Protein AF-A0A2G9MKF1-F1 (afdb_monomer_lite)

Radius of gyration: 10.65 Å; chains: 1; bounding box: 25×16×27 Å

pLDDT: mean 88.72, std 5.48, range [60.19, 93.0]

Foldseek 3Di:
DLVVLLVVLVVQQVVQCVVVNQKHFLVSSCVSSVVVVHHPVSSVVSVVVCVVVQQWDDPDVRIIGGD

Sequence (67 aa):
SQRSRIVQVREIITELEASLGKTIPLDDILRSASEKGIEESEVEEIIERLKRSGDIFEPKRNFISKL

Structure (mmCIF, N/CA/C/O backbone):
data_AF-A0A2G9MKF1-F1
#
_entry.id   AF-A0A2G9MKF1-F1
#
loop_
_atom_site.group_PDB
_atom_site.id
_atom_site.type_symbol
_atom_site.label_atom_id
_atom_site.label_alt_id
_atom_site.label_comp_id
_atom_site.label_asym_id
_atom_site.label_entity_id
_atom_site.label_seq_id
_atom_site.pdbx_PDB_ins_code
_atom_site.Cartn_x
_atom_site.Cartn_y
_atom_site.Cartn_z
_atom_site.occupancy
_atom_site.B_iso_or_equiv
_atom_site.auth_seq_id
_atom_site.auth_comp_id
_atom_site.auth_asym_id
_atom_site.auth_atom_id
_atom_site.pdbx_PDB_model_num
ATOM 1 N N . SER A 1 1 ? -11.030 -3.203 13.697 1.00 60.19 1 SER A N 1
ATOM 2 C CA . SER A 1 1 ? -9.815 -3.157 14.545 1.00 60.19 1 SER A CA 1
ATOM 3 C C . SER A 1 1 ? -8.561 -3.190 13.683 1.00 60.19 1 SER A C 1
ATOM 5 O O . SER A 1 1 ? -8.560 -3.938 12.716 1.00 60.19 1 SER A O 1
ATOM 7 N N . GLN A 1 2 ? -7.529 -2.395 14.006 1.00 66.31 2 GLN A N 1
ATOM 8 C CA . GLN A 1 2 ? -6.363 -2.039 13.159 1.00 66.31 2 GLN A CA 1
ATOM 9 C C . GLN A 1 2 ? -5.768 -3.149 12.266 1.00 66.31 2 GLN A C 1
ATOM 11 O O . GLN A 1 2 ? -5.426 -2.878 11.120 1.00 66.31 2 GLN A O 1
ATOM 16 N N . ARG A 1 3 ? -5.696 -4.409 12.726 1.00 73.06 3 ARG A N 1
ATOM 17 C CA . ARG A 1 3 ? -5.261 -5.548 11.885 1.00 73.06 3 ARG A CA 1
ATOM 18 C C . ARG A 1 3 ? -6.057 -5.684 10.585 1.00 73.06 3 ARG A C 1
ATOM 20 O O . ARG A 1 3 ? -5.476 -5.999 9.557 1.00 73.06 3 ARG A O 1
ATOM 27 N N . SER A 1 4 ? -7.360 -5.419 10.624 1.00 82.88 4 SER A N 1
ATOM 28 C CA . SER A 1 4 ? -8.222 -5.475 9.442 1.00 82.88 4 SER A CA 1
ATOM 29 C C . SER A 1 4 ? -7.859 -4.411 8.406 1.00 82.88 4 SER A C 1
ATOM 31 O O . SER A 1 4 ? -7.960 -4.682 7.219 1.00 82.88 4 SER A O 1
ATOM 33 N N . ARG A 1 5 ? -7.408 -3.225 8.837 1.00 84.25 5 ARG A N 1
ATOM 34 C CA . ARG A 1 5 ? -7.010 -2.139 7.926 1.00 84.25 5 ARG A CA 1
ATOM 35 C C . ARG A 1 5 ? -5.693 -2.461 7.227 1.00 84.25 5 ARG A C 1
ATOM 37 O O . ARG A 1 5 ? -5.575 -2.258 6.029 1.00 84.25 5 ARG A O 1
ATOM 44 N N . ILE A 1 6 ? -4.738 -3.056 7.948 1.00 86.44 6 ILE A N 1
ATOM 45 C CA . ILE A 1 6 ? -3.468 -3.524 7.362 1.00 86.44 6 ILE A CA 1
ATOM 46 C C . ILE A 1 6 ? -3.725 -4.548 6.252 1.00 86.44 6 ILE A C 1
ATOM 48 O O . ILE A 1 6 ? -3.101 -4.479 5.197 1.00 86.44 6 ILE A O 1
ATOM 52 N N . VAL A 1 7 ? -4.646 -5.491 6.480 1.00 89.06 7 VAL A N 1
ATOM 53 C CA . VAL A 1 7 ? -5.031 -6.471 5.454 1.00 89.06 7 VAL A CA 1
ATOM 54 C C . 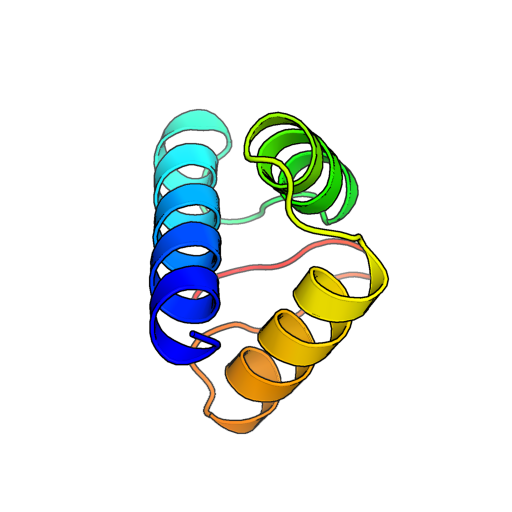VAL A 1 7 ? -5.632 -5.764 4.238 1.00 89.06 7 VAL A C 1
ATOM 56 O O . VAL A 1 7 ? -5.161 -6.000 3.133 1.00 89.06 7 VAL A O 1
ATOM 59 N N . GLN A 1 8 ? -6.563 -4.829 4.443 1.00 90.50 8 GLN A N 1
ATOM 60 C CA . GLN A 1 8 ? -7.186 -4.076 3.348 1.00 90.50 8 GLN A CA 1
ATOM 61 C C . GLN A 1 8 ? -6.177 -3.255 2.531 1.00 90.50 8 GLN A C 1
ATOM 63 O O . GLN A 1 8 ? -6.240 -3.265 1.307 1.00 90.50 8 GLN A O 1
ATOM 68 N N . VAL A 1 9 ? -5.217 -2.578 3.173 1.00 89.94 9 VAL A N 1
ATOM 69 C CA . VAL A 1 9 ? -4.170 -1.818 2.463 1.00 89.94 9 VAL A CA 1
ATOM 70 C C . VAL A 1 9 ? -3.254 -2.750 1.667 1.00 89.94 9 VAL A C 1
ATOM 72 O O . VAL A 1 9 ? -2.900 -2.439 0.534 1.00 89.94 9 VAL A O 1
ATOM 75 N N . ARG A 1 10 ? -2.906 -3.930 2.199 1.00 89.38 10 ARG A N 1
ATOM 76 C CA . ARG A 1 10 ? -2.137 -4.937 1.443 1.00 89.38 10 ARG A CA 1
ATOM 77 C C . ARG A 1 10 ? -2.907 -5.477 0.239 1.00 89.38 10 ARG A C 1
ATOM 79 O O . ARG A 1 10 ? -2.298 -5.707 -0.806 1.00 89.38 10 ARG A O 1
ATOM 86 N N . GLU A 1 11 ? -4.214 -5.684 0.381 1.00 91.50 11 GLU A N 1
ATOM 87 C CA . GLU A 1 11 ? -5.091 -6.073 -0.727 1.00 91.50 11 GLU A CA 1
ATOM 88 C C . GLU A 1 11 ? -5.121 -4.983 -1.797 1.00 91.50 11 GLU A C 1
ATOM 90 O O . GLU A 1 11 ? -4.845 -5.289 -2.949 1.00 91.50 11 GLU A O 1
ATOM 95 N N . ILE A 1 12 ? -5.320 -3.716 -1.411 1.00 92.25 12 ILE A N 1
ATOM 96 C CA . ILE A 1 12 ? -5.265 -2.562 -2.324 1.00 92.25 12 ILE A CA 1
ATOM 97 C C . ILE A 1 12 ? -3.938 -2.530 -3.088 1.00 92.25 12 ILE A C 1
ATOM 99 O O . ILE A 1 12 ? -3.934 -2.420 -4.308 1.00 92.25 12 ILE A O 1
ATOM 103 N N . ILE A 1 13 ? -2.805 -2.669 -2.392 1.00 90.19 13 ILE A N 1
ATOM 104 C CA . ILE A 1 13 ? -1.482 -2.688 -3.033 1.00 90.19 13 ILE A CA 1
ATOM 105 C C . ILE A 1 13 ? -1.384 -3.847 -4.032 1.00 90.19 13 ILE A C 1
ATOM 107 O O . ILE A 1 13 ? -0.855 -3.664 -5.118 1.00 90.19 13 ILE A O 1
ATOM 111 N N . THR A 1 14 ? -1.917 -5.025 -3.704 1.00 91.06 14 THR A N 1
ATOM 112 C CA . THR A 1 14 ? -1.879 -6.199 -4.594 1.00 91.06 14 THR A CA 1
ATOM 113 C C . THR A 1 14 ? -2.807 -6.033 -5.808 1.00 91.06 14 THR A C 1
ATOM 115 O O . THR A 1 14 ? -2.443 -6.407 -6.920 1.00 91.06 14 THR A O 1
ATOM 118 N N . GLU A 1 15 ? -3.992 -5.450 -5.617 1.00 91.88 15 GLU A N 1
ATOM 119 C CA . GLU A 1 15 ? -4.943 -5.119 -6.688 1.00 91.88 15 GLU A CA 1
ATOM 120 C C . GLU A 1 15 ? -4.341 -4.085 -7.653 1.00 91.88 15 GLU A C 1
ATOM 122 O O . GLU A 1 15 ? -4.367 -4.268 -8.873 1.00 91.88 15 GLU A O 1
ATOM 127 N N . LEU A 1 16 ? -3.733 -3.028 -7.109 1.00 91.44 16 LEU A N 1
ATOM 128 C CA . LEU A 1 16 ? -3.051 -1.998 -7.888 1.00 91.44 16 LEU A CA 1
ATOM 129 C C . LEU A 1 16 ? -1.794 -2.540 -8.572 1.00 91.44 16 LEU A C 1
ATOM 131 O O . LEU A 1 16 ? -1.540 -2.179 -9.716 1.00 91.44 16 LEU A O 1
ATOM 135 N N . GLU A 1 17 ? -1.050 -3.448 -7.935 1.00 89.94 17 GLU A N 1
ATOM 136 C CA . GLU A 1 17 ? 0.099 -4.131 -8.545 1.00 89.94 17 GLU A CA 1
ATOM 137 C C . GLU A 1 17 ? -0.317 -4.916 -9.795 1.00 89.94 17 GLU A C 1
ATOM 139 O O . GLU A 1 17 ? 0.362 -4.876 -10.820 1.00 89.94 17 GLU A O 1
ATOM 144 N N . ALA A 1 18 ? -1.457 -5.608 -9.735 1.00 89.50 18 ALA A N 1
ATOM 145 C CA . ALA A 1 18 ? -1.980 -6.368 -10.865 1.00 89.50 18 ALA A CA 1
ATOM 146 C C . ALA A 1 18 ? -2.447 -5.470 -12.026 1.00 89.50 18 ALA A C 1
ATOM 148 O O . ALA A 1 18 ? -2.375 -5.884 -13.183 1.00 89.50 18 ALA A O 1
ATOM 149 N N . SER A 1 19 ? -2.915 -4.254 -11.726 1.00 88.69 19 SER A N 1
ATOM 150 C CA . SER A 1 19 ? -3.463 -3.314 -12.713 1.00 88.69 19 SER A CA 1
ATOM 151 C C . SER A 1 19 ? -2.402 -2.384 -13.322 1.00 88.69 19 SER A C 1
ATOM 153 O O . SER A 1 19 ? -2.353 -2.194 -14.536 1.00 88.69 19 SER A O 1
ATOM 155 N N . LEU A 1 20 ? -1.527 -1.819 -12.485 1.00 87.12 20 LEU A N 1
ATOM 156 C CA . LEU A 1 20 ? -0.521 -0.812 -12.849 1.00 87.12 20 LEU A CA 1
ATOM 157 C C . LEU A 1 20 ? 0.881 -1.413 -13.033 1.00 87.12 20 LEU A C 1
ATOM 159 O O . LEU A 1 20 ? 1.739 -0.813 -13.682 1.00 87.12 20 LEU A O 1
ATOM 163 N N . GLY A 1 21 ? 1.120 -2.605 -12.483 1.00 86.19 21 GLY A N 1
ATOM 164 C CA . GLY A 1 21 ? 2.419 -3.265 -12.448 1.00 86.19 21 GLY A CA 1
ATOM 165 C C . GLY A 1 21 ? 3.160 -3.046 -11.127 1.00 86.19 21 GLY A C 1
ATOM 166 O O . GLY A 1 21 ? 2.608 -2.586 -10.133 1.00 86.19 21 GLY A O 1
ATOM 167 N N . LYS A 1 22 ? 4.459 -3.364 -11.115 1.00 84.88 22 LYS A N 1
ATOM 168 C CA . LYS A 1 22 ? 5.279 -3.371 -9.887 1.00 84.88 22 LYS A CA 1
ATOM 169 C C . LYS A 1 22 ? 5.394 -2.016 -9.186 1.00 84.88 22 LYS A C 1
ATOM 171 O O . LYS A 1 22 ? 5.769 -1.969 -8.022 1.00 84.88 22 LYS A O 1
ATOM 176 N N . THR A 1 23 ? 5.141 -0.916 -9.888 1.00 88.69 23 THR A N 1
ATOM 177 C CA . THR A 1 23 ? 5.304 0.440 -9.361 1.00 88.69 23 THR A CA 1
ATOM 178 C C . THR A 1 23 ? 3.951 1.122 -9.290 1.00 88.69 23 THR A C 1
ATOM 180 O O . THR A 1 23 ? 3.345 1.424 -10.314 1.00 88.69 23 THR A O 1
ATOM 183 N N . ILE A 1 24 ? 3.501 1.375 -8.068 1.00 92.31 24 ILE A N 1
ATOM 184 C CA . ILE A 1 24 ? 2.169 1.875 -7.757 1.00 92.31 24 ILE A CA 1
ATOM 185 C C . ILE A 1 24 ? 2.296 3.315 -7.244 1.00 92.31 24 ILE A C 1
ATOM 187 O O . ILE A 1 24 ? 3.090 3.566 -6.332 1.00 92.31 24 ILE A O 1
ATOM 191 N N . PRO A 1 25 ? 1.546 4.280 -7.793 1.00 92.44 25 PRO A N 1
ATOM 192 C CA . PRO A 1 25 ? 1.492 5.635 -7.258 1.00 92.44 25 PRO A CA 1
ATOM 193 C C . PRO A 1 25 ? 0.868 5.649 -5.859 1.00 92.44 25 PRO A C 1
ATOM 195 O O . PRO A 1 25 ? -0.147 4.997 -5.615 1.00 92.44 25 PRO A O 1
ATOM 198 N N . LEU A 1 26 ? 1.439 6.433 -4.943 1.00 90.56 26 LEU A N 1
ATOM 199 C CA . LEU A 1 26 ? 0.877 6.623 -3.604 1.00 90.56 26 LEU A CA 1
ATOM 200 C C . LEU A 1 26 ? -0.548 7.195 -3.668 1.00 90.56 26 LEU A C 1
ATOM 202 O O . LEU A 1 26 ? -1.412 6.744 -2.924 1.00 90.56 26 LEU A O 1
ATOM 206 N N . ASP A 1 27 ? -0.802 8.120 -4.597 1.00 91.88 27 ASP A N 1
ATOM 207 C CA . ASP A 1 27 ? -2.131 8.684 -4.866 1.00 91.88 27 ASP A CA 1
ATOM 208 C C . ASP A 1 27 ? -3.190 7.609 -5.150 1.00 91.88 27 ASP A C 1
ATOM 210 O O . ASP A 1 27 ? -4.290 7.674 -4.605 1.00 91.88 27 ASP A O 1
ATOM 214 N N . ASP A 1 28 ? -2.869 6.588 -5.952 1.00 92.75 28 ASP A N 1
ATOM 215 C CA . ASP A 1 28 ? -3.819 5.512 -6.268 1.00 92.75 28 ASP A CA 1
ATOM 216 C C . ASP A 1 28 ? -4.121 4.643 -5.043 1.00 92.75 28 ASP A C 1
ATOM 218 O O . ASP A 1 28 ? -5.264 4.215 -4.847 1.00 92.75 28 ASP A O 1
ATOM 222 N N . ILE A 1 29 ? -3.118 4.414 -4.186 1.00 91.88 29 ILE A N 1
ATOM 223 C CA . ILE A 1 29 ? -3.300 3.694 -2.919 1.00 91.88 29 ILE A CA 1
ATOM 224 C C . ILE A 1 29 ? -4.208 4.505 -1.992 1.00 91.88 29 ILE A C 1
ATOM 226 O O . ILE A 1 29 ? -5.165 3.951 -1.455 1.00 91.88 29 ILE A O 1
ATOM 230 N N . LEU A 1 30 ? -3.940 5.806 -1.829 1.00 92.44 30 LEU A N 1
ATOM 231 C CA . LEU A 1 30 ? -4.741 6.709 -0.997 1.00 92.44 30 LEU A CA 1
ATOM 232 C C . LEU A 1 30 ? -6.187 6.786 -1.489 1.00 92.44 30 LEU A C 1
ATOM 234 O O . LEU A 1 30 ? -7.117 6.641 -0.698 1.00 92.44 30 LEU A O 1
ATOM 238 N N . ARG A 1 31 ? -6.386 6.919 -2.803 1.00 93.00 31 ARG A N 1
ATOM 239 C CA . ARG A 1 31 ? -7.713 6.940 -3.420 1.00 93.00 31 ARG A CA 1
ATOM 240 C C . ARG A 1 31 ? -8.477 5.640 -3.175 1.00 93.00 31 ARG A C 1
ATOM 242 O O . ARG A 1 31 ? -9.602 5.680 -2.686 1.00 93.00 31 ARG A O 1
ATOM 249 N N . SER A 1 32 ? -7.853 4.497 -3.453 1.00 92.69 32 SER A N 1
ATOM 250 C CA . SER A 1 32 ? -8.472 3.177 -3.255 1.00 92.69 32 SER A CA 1
ATOM 251 C C . SER A 1 32 ? -8.782 2.906 -1.779 1.00 92.69 32 SER A C 1
ATOM 253 O O . SER A 1 32 ? -9.785 2.283 -1.440 1.00 92.69 32 SER A O 1
ATOM 255 N N . ALA A 1 33 ? -7.928 3.385 -0.875 1.00 92.31 33 ALA A N 1
ATOM 256 C CA . ALA A 1 33 ? -8.133 3.263 0.560 1.00 92.31 33 ALA A CA 1
ATOM 257 C C . ALA A 1 33 ? -9.272 4.162 1.060 1.00 92.31 33 ALA A C 1
ATOM 259 O O . ALA A 1 33 ? -10.108 3.700 1.838 1.00 92.31 33 ALA A O 1
ATOM 260 N N . SER A 1 34 ? -9.360 5.393 0.553 1.00 91.62 34 SER A N 1
ATOM 261 C CA . SER A 1 34 ? -10.460 6.321 0.825 1.00 91.62 34 SER A CA 1
ATOM 262 C C . SER A 1 34 ? -11.807 5.750 0.365 1.00 91.62 34 SER A C 1
ATOM 264 O O . SER A 1 34 ? -12.783 5.782 1.114 1.00 91.62 34 SER A O 1
ATOM 266 N N . GLU A 1 35 ? -11.851 5.096 -0.803 1.00 91.56 35 GLU A N 1
ATOM 267 C CA . GLU A 1 35 ? -13.040 4.376 -1.290 1.00 91.56 35 GLU A CA 1
ATOM 268 C C . GLU A 1 35 ? -13.459 3.217 -0.366 1.00 91.56 35 GLU A C 1
ATOM 270 O O . GLU A 1 35 ? -14.652 2.940 -0.219 1.00 91.56 35 GLU A O 1
ATOM 275 N N . LYS A 1 36 ? -12.502 2.572 0.318 1.00 88.06 36 LYS A N 1
ATOM 276 C CA . LYS A 1 36 ? -12.766 1.556 1.356 1.00 88.06 36 LYS A CA 1
ATOM 277 C C . LYS A 1 36 ? -13.032 2.163 2.749 1.00 88.06 36 LYS A C 1
ATOM 279 O O . LYS A 1 36 ? -13.239 1.414 3.704 1.00 88.06 36 LYS A O 1
ATOM 284 N N . GLY A 1 37 ? -13.070 3.492 2.875 1.00 89.56 37 GLY A N 1
ATOM 285 C CA . GLY A 1 37 ? -13.336 4.207 4.127 1.00 89.56 37 GLY A CA 1
ATOM 286 C C . GLY A 1 37 ? -12.151 4.240 5.096 1.00 89.56 37 GLY A C 1
ATOM 287 O O . GLY A 1 37 ? -12.354 4.298 6.309 1.00 89.56 37 GLY A O 1
ATOM 288 N N . ILE A 1 38 ? -10.925 4.149 4.580 1.00 90.19 38 ILE A N 1
ATOM 289 C CA . ILE A 1 38 ? -9.685 4.250 5.354 1.00 90.19 38 ILE A CA 1
ATOM 290 C C . ILE A 1 38 ? -9.153 5.679 5.221 1.00 90.19 38 ILE A C 1
ATOM 292 O O . ILE A 1 38 ? -8.991 6.177 4.108 1.00 90.19 38 ILE A O 1
ATOM 296 N N . GLU A 1 39 ? -8.869 6.335 6.346 1.00 91.75 39 GLU A N 1
ATOM 297 C CA . GLU A 1 39 ? -8.297 7.683 6.324 1.00 91.75 39 GLU A CA 1
ATOM 298 C C . GLU A 1 39 ? -6.847 7.675 5.831 1.00 91.75 39 GLU A C 1
ATOM 300 O O . GLU A 1 39 ? -6.082 6.751 6.113 1.00 91.75 39 GLU A O 1
ATOM 305 N N . GLU A 1 40 ? -6.448 8.742 5.143 1.00 90.38 40 GLU A N 1
ATOM 306 C CA . GLU A 1 40 ? -5.100 8.893 4.582 1.00 90.38 40 GLU A CA 1
ATOM 307 C C . GLU A 1 40 ? -4.009 8.752 5.651 1.00 90.38 40 GLU A C 1
ATOM 309 O O . GLU A 1 40 ? -3.021 8.053 5.443 1.00 90.38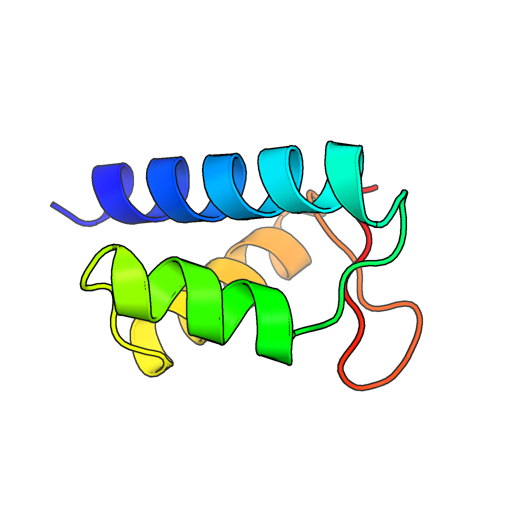 40 GLU A O 1
ATOM 314 N N . SER A 1 41 ? -4.233 9.324 6.837 1.00 90.44 41 SER A N 1
ATOM 315 C CA . SER A 1 41 ? -3.330 9.224 7.989 1.00 90.44 41 SER A CA 1
ATOM 316 C C . SER A 1 41 ? -3.082 7.776 8.427 1.00 90.44 41 SER A C 1
ATOM 318 O O . SER A 1 41 ? -1.962 7.411 8.787 1.00 90.44 41 SER A O 1
ATOM 320 N N . GLU A 1 42 ? -4.106 6.923 8.359 1.00 91.00 42 GLU A N 1
ATOM 321 C CA . GLU A 1 42 ? -3.973 5.500 8.660 1.00 91.00 42 GLU A CA 1
ATOM 322 C C . GLU A 1 42 ? -3.210 4.758 7.562 1.00 91.00 42 GLU A C 1
ATOM 324 O O . GLU A 1 42 ? -2.399 3.878 7.854 1.00 91.00 42 GLU A O 1
ATOM 329 N N . VAL A 1 43 ? -3.460 5.102 6.297 1.00 91.62 43 VAL A N 1
ATOM 330 C CA . VAL A 1 43 ? -2.758 4.510 5.151 1.00 91.62 43 VAL A CA 1
ATOM 331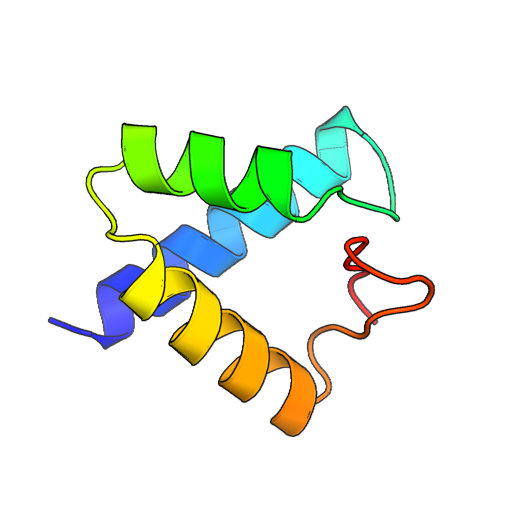 C C . VAL A 1 43 ? -1.273 4.832 5.220 1.00 91.62 43 VAL A C 1
ATOM 333 O O . VAL A 1 43 ? -0.455 3.924 5.084 1.00 91.62 43 VAL A O 1
ATOM 336 N N . GLU A 1 44 ? -0.917 6.088 5.487 1.00 90.88 44 GLU A N 1
ATOM 337 C CA . GLU A 1 44 ? 0.470 6.520 5.660 1.00 90.88 44 GLU A CA 1
ATOM 338 C C . GLU A 1 44 ? 1.159 5.770 6.803 1.00 90.88 44 GLU A C 1
ATOM 340 O O . GLU A 1 44 ? 2.271 5.264 6.630 1.00 90.88 44 GLU A O 1
ATOM 345 N N . GLU A 1 45 ? 0.488 5.615 7.951 1.00 92.44 45 GLU A N 1
ATOM 346 C CA . GLU A 1 45 ? 1.031 4.849 9.075 1.00 92.44 45 GLU A CA 1
ATOM 347 C C . GLU A 1 45 ? 1.280 3.380 8.690 1.00 92.44 45 GLU A C 1
ATOM 349 O O . GLU A 1 45 ? 2.314 2.796 9.033 1.00 92.44 45 GLU A O 1
ATOM 354 N N . ILE A 1 46 ? 0.346 2.766 7.959 1.00 91.50 46 ILE A N 1
ATOM 355 C CA . ILE A 1 46 ? 0.465 1.380 7.499 1.00 91.50 46 ILE A CA 1
ATOM 356 C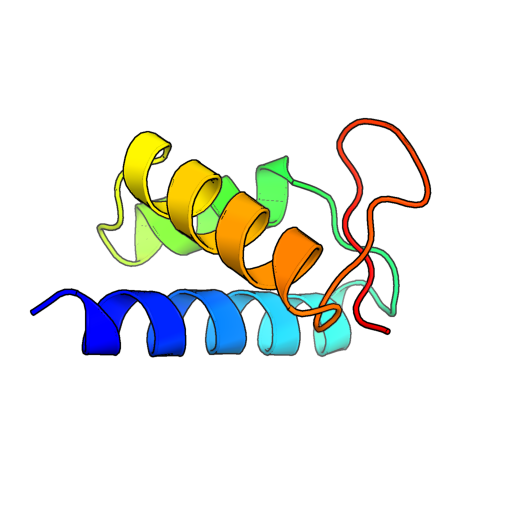 C . ILE A 1 46 ? 1.594 1.245 6.471 1.00 91.50 46 ILE A C 1
ATOM 358 O O . ILE A 1 46 ? 2.392 0.315 6.581 1.00 91.50 46 ILE A O 1
ATOM 362 N N . ILE A 1 47 ? 1.707 2.167 5.514 1.00 90.31 47 ILE A N 1
ATOM 363 C CA . ILE A 1 47 ? 2.785 2.186 4.518 1.00 90.31 47 ILE A CA 1
ATOM 364 C C .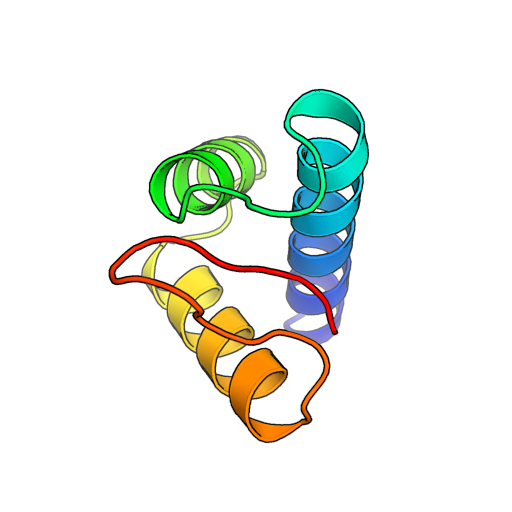 ILE A 1 47 ? 4.145 2.319 5.204 1.00 90.31 47 ILE A C 1
ATOM 366 O O . ILE A 1 47 ? 5.053 1.549 4.902 1.00 90.31 47 ILE A O 1
ATOM 370 N N . GLU A 1 48 ? 4.295 3.213 6.181 1.00 91.44 48 GLU A N 1
ATOM 371 C CA . GLU A 1 48 ? 5.542 3.339 6.944 1.00 91.44 48 GLU A CA 1
ATOM 372 C C . GLU A 1 48 ? 5.886 2.056 7.712 1.00 91.44 48 GLU A C 1
ATOM 374 O O . GLU A 1 48 ? 7.046 1.635 7.746 1.00 91.44 48 GLU A O 1
ATOM 379 N N . ARG A 1 49 ? 4.888 1.373 8.285 1.00 91.38 49 ARG A N 1
ATOM 380 C CA . ARG A 1 49 ? 5.097 0.060 8.916 1.00 91.38 49 ARG A CA 1
ATOM 381 C C . ARG A 1 49 ? 5.558 -0.993 7.907 1.00 91.38 49 ARG A C 1
ATOM 383 O O . ARG A 1 49 ? 6.495 -1.724 8.218 1.00 91.38 49 ARG A O 1
ATOM 390 N N . LEU A 1 50 ? 4.951 -1.042 6.720 1.00 89.81 50 LEU A N 1
ATOM 391 C CA . LEU A 1 50 ? 5.314 -1.974 5.644 1.00 89.81 50 LEU A CA 1
ATOM 392 C C . LEU A 1 50 ? 6.707 -1.676 5.057 1.00 89.81 50 LEU A C 1
ATOM 394 O O . LEU A 1 50 ? 7.447 -2.594 4.707 1.00 89.81 50 LEU A O 1
ATOM 398 N N . LYS A 1 51 ? 7.102 -0.398 4.995 1.00 89.88 51 LYS A N 1
ATOM 399 C CA . LYS A 1 51 ? 8.463 0.018 4.621 1.00 89.88 51 LYS A CA 1
ATOM 400 C C . LYS A 1 51 ? 9.488 -0.458 5.647 1.00 89.88 51 LYS A C 1
ATOM 402 O O . LYS A 1 51 ? 10.548 -0.952 5.278 1.00 89.88 51 LYS A O 1
ATOM 407 N N . ARG A 1 52 ? 9.172 -0.348 6.943 1.00 90.38 52 ARG A N 1
ATOM 408 C CA . ARG A 1 52 ? 10.050 -0.806 8.035 1.00 90.38 52 ARG A CA 1
ATOM 409 C C . ARG A 1 52 ? 10.174 -2.325 8.112 1.00 90.38 52 ARG A C 1
ATOM 411 O O . ARG A 1 52 ? 11.239 -2.808 8.484 1.00 90.38 52 ARG A O 1
ATOM 418 N N . SER A 1 53 ? 9.114 -3.071 7.796 1.00 90.19 53 SER A N 1
ATOM 419 C CA . SER A 1 53 ? 9.168 -4.538 7.727 1.00 90.19 53 SER A CA 1
ATOM 420 C C . SER A 1 53 ? 9.867 -5.050 6.465 1.00 90.19 53 SER A C 1
ATOM 422 O O . SER A 1 53 ? 10.297 -6.200 6.451 1.00 90.19 53 SER A O 1
ATOM 424 N N . GLY A 1 54 ? 10.014 -4.207 5.436 1.00 88.06 54 GLY A N 1
ATOM 425 C CA . GLY A 1 54 ? 10.621 -4.573 4.157 1.00 88.06 54 GLY A CA 1
ATOM 426 C C . GLY A 1 54 ? 9.651 -5.235 3.177 1.00 88.06 54 GLY A C 1
ATOM 427 O O . GLY A 1 54 ? 10.094 -5.800 2.183 1.00 88.06 54 GLY A O 1
ATOM 428 N N . ASP A 1 55 ? 8.340 -5.167 3.436 1.00 88.38 55 ASP A N 1
ATOM 429 C CA . ASP A 1 55 ? 7.307 -5.665 2.516 1.00 88.38 55 ASP A CA 1
ATOM 430 C C . ASP A 1 55 ? 7.205 -4.794 1.251 1.00 88.38 55 ASP A C 1
ATOM 432 O O . ASP A 1 55 ? 6.895 -5.283 0.164 1.00 88.38 55 ASP A O 1
ATOM 436 N N . ILE A 1 56 ? 7.445 -3.489 1.400 1.00 90.75 56 ILE A N 1
ATOM 437 C CA . ILE A 1 56 ? 7.415 -2.507 0.315 1.00 90.75 56 ILE A CA 1
ATOM 438 C C . ILE A 1 56 ? 8.619 -1.571 0.410 1.00 90.75 56 ILE A C 1
ATOM 440 O O . ILE A 1 56 ? 9.200 -1.371 1.477 1.00 90.75 56 ILE A O 1
ATOM 444 N N . PHE A 1 57 ? 8.952 -0.937 -0.704 1.00 90.75 57 PHE A N 1
ATOM 445 C CA . PHE A 1 57 ? 9.975 0.089 -0.799 1.00 90.75 57 PHE A CA 1
ATOM 446 C C . PHE A 1 57 ? 9.518 1.229 -1.710 1.00 90.75 57 PHE A C 1
ATOM 448 O O . PHE A 1 57 ? 8.599 1.088 -2.514 1.00 90.75 57 PHE A O 1
ATOM 455 N N . GLU A 1 58 ? 10.163 2.383 -1.572 1.00 89.62 58 GLU A N 1
ATOM 456 C CA . GLU A 1 58 ? 9.843 3.592 -2.329 1.00 89.62 58 GLU A CA 1
ATOM 457 C C . GLU A 1 58 ? 10.975 3.868 -3.335 1.00 89.62 58 GLU A C 1
ATOM 459 O O . GLU A 1 58 ? 11.944 4.547 -2.990 1.00 89.62 58 GLU A O 1
ATOM 464 N N . PRO A 1 59 ? 10.924 3.310 -4.565 1.00 87.19 59 PRO A N 1
ATOM 465 C CA . PRO A 1 59 ? 11.967 3.537 -5.571 1.00 87.19 59 PRO A CA 1
ATOM 466 C C . PRO A 1 59 ? 12.070 5.003 -6.004 1.00 87.19 59 PRO A C 1
ATOM 468 O O . PRO A 1 59 ? 13.131 5.460 -6.430 1.00 87.19 59 PRO A O 1
ATOM 471 N N . LYS A 1 60 ? 10.956 5.735 -5.941 1.00 87.44 60 LYS A N 1
ATOM 472 C CA . LYS A 1 60 ? 10.848 7.139 -6.330 1.00 87.44 60 LYS A CA 1
ATOM 473 C C . LYS A 1 60 ? 9.836 7.823 -5.420 1.00 87.44 60 LYS A C 1
ATOM 475 O O . LYS A 1 60 ? 8.873 7.189 -5.005 1.00 87.44 60 LYS A O 1
ATOM 480 N N . ARG A 1 61 ? 10.024 9.124 -5.176 1.00 85.25 61 ARG A N 1
ATOM 481 C CA . ARG A 1 61 ? 9.069 9.948 -4.419 1.00 85.25 61 ARG A CA 1
ATOM 482 C C . ARG A 1 61 ? 7.638 9.709 -4.896 1.00 85.25 61 ARG A C 1
ATOM 484 O O . ARG A 1 61 ? 7.388 9.846 -6.094 1.00 85.25 61 ARG A O 1
ATOM 491 N N . ASN A 1 62 ? 6.747 9.381 -3.961 1.00 87.19 62 ASN A N 1
ATOM 492 C CA . ASN A 1 62 ? 5.324 9.104 -4.200 1.00 87.19 62 ASN A CA 1
ATOM 493 C C . ASN A 1 62 ? 5.036 7.841 -5.038 1.00 87.19 62 ASN A C 1
ATOM 495 O O . ASN A 1 62 ? 3.919 7.682 -5.523 1.00 87.19 62 ASN A O 1
ATOM 499 N N . PHE A 1 63 ? 6.000 6.932 -5.198 1.00 90.38 63 PHE A N 1
ATOM 500 C CA . PHE A 1 63 ? 5.792 5.631 -5.836 1.00 90.38 63 PHE A CA 1
ATOM 501 C C . PHE A 1 63 ? 6.240 4.509 -4.914 1.00 90.38 63 PHE A C 1
ATOM 503 O O . PHE A 1 63 ? 7.382 4.480 -4.466 1.00 90.38 63 PHE A O 1
ATOM 510 N N . ILE A 1 64 ? 5.350 3.554 -4.692 1.00 90.88 64 ILE A N 1
ATOM 511 C CA . ILE A 1 64 ? 5.572 2.377 -3.866 1.00 90.88 64 ILE A CA 1
ATOM 512 C C . ILE A 1 64 ? 5.745 1.164 -4.773 1.00 90.88 64 ILE A C 1
ATOM 514 O O . ILE A 1 64 ? 5.019 0.983 -5.747 1.00 90.88 64 ILE A O 1
ATOM 518 N N . SER A 1 65 ? 6.711 0.320 -4.447 1.00 88.62 65 SER A N 1
ATO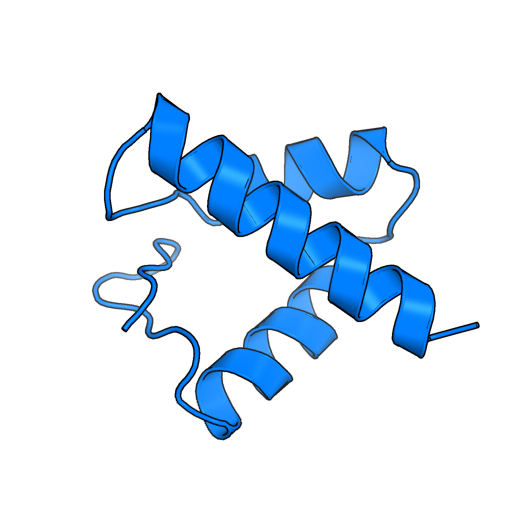M 519 C CA . SER A 1 65 ? 6.902 -0.982 -5.069 1.00 88.62 65 SER A CA 1
ATOM 520 C C . SER A 1 65 ? 6.951 -2.034 -3.983 1.00 88.62 65 SER A C 1
ATOM 522 O O . SER A 1 65 ? 7.582 -1.844 -2.945 1.00 88.62 65 SER A O 1
ATOM 524 N N . LYS A 1 66 ? 6.299 -3.162 -4.223 1.00 86.44 66 LYS A N 1
ATOM 525 C CA . LYS A 1 66 ? 6.462 -4.340 -3.379 1.00 86.44 66 LYS A CA 1
ATOM 526 C C . LYS A 1 66 ? 7.840 -4.956 -3.630 1.00 86.44 66 LYS A C 1
ATOM 528 O O . LYS A 1 66 ? 8.320 -4.895 -4.769 1.00 86.44 66 LYS A O 1
ATOM 533 N N . LEU A 1 67 ? 8.487 -5.448 -2.570 1.00 81.56 67 LEU A N 1
ATOM 534 C CA . LEU A 1 67 ? 9.799 -6.102 -2.656 1.00 81.56 67 LEU A CA 1
ATOM 535 C C . LEU A 1 67 ? 9.681 -7.514 -3.253 1.00 81.56 67 LEU A C 1
ATOM 537 O O . LEU A 1 67 ? 8.691 -8.213 -2.930 1.00 81.56 67 LEU A O 1
#

Secondary structure (DSSP, 8-state):
-THHHHHHHHHHHHHHHHHH-SEEEHHHHHHHHHHTT--HHHHHHHHHHHHHHTSEEEEETTEEEE-